Protein AF-A0A3B9YTW2-F1 (afdb_monomer)

Mean predicted aligned error: 18.17 Å

Foldseek 3Di:
DDPDDADPPDDDPCVVDDPVCVVCVVVVCVVVVVVVVVVCVVPDDDPPPDPPPPCVPCPPPDDDPVDDDPDDDDDPVCVVPVDDDDD

pLDDT: mean 78.83, std 13.69, range [46.34, 96.75]

Radius of gyration: 25.72 Å; Cα contacts (8 Å, |Δi|>4): 4; chains: 1; bounding box: 36×58×60 Å

Secondary structure (DSSP, 8-state):
-------TT---GGGSS-HHHHHTHHHHHHHHHHHHHHHHTTS------PPP-TTTTT-SPPP-TT---SSPPPPHHHHTTS-----

Sequence (87 aa):
MLIRSIRNWEIPEREATPEAHYLNRRRFFTLAGATSLLAACEQAAAPVAQPPDLTSGLYPATRNEAYTLDRPITAESLTSRYNNFYE

Solvent-accessible surface area (backbone atoms only — not comparable to full-atom values): 6140 Å² total; per-residue (Å²): 133,88,80,76,85,76,56,97,84,64,72,60,75,76,72,77,51,58,65,72,53,65,77,39,38,66,62,52,49,53,55,59,46,49,56,52,50,59,65,50,59,75,59,66,82,67,82,74,74,73,73,79,73,86,58,83,76,59,67,84,66,82,84,62,79,93,67,75,74,98,62,84,80,78,57,64,78,46,71,78,64,72,69,96,79,89,130

Structure (mmCIF, N/CA/C/O backbone):
data_AF-A0A3B9YTW2-F1
#
_entry.id   AF-A0A3B9YTW2-F1
#
loop_
_atom_site.group_PDB
_atom_site.id
_atom_site.type_symbol
_atom_site.label_atom_id
_atom_site.label_alt_id
_atom_site.label_comp_id
_atom_site.label_asym_id
_atom_site.label_entity_id
_atom_site.label_seq_id
_atom_site.pdbx_PDB_ins_code
_atom_site.Cartn_x
_atom_site.Cartn_y
_atom_site.Cartn_z
_atom_site.occupancy
_atom_site.B_iso_or_equiv
_atom_site.auth_seq_id
_atom_site.auth_comp_id
_atom_site.auth_asym_id
_atom_site.auth_atom_id
_atom_site.pdbx_PDB_model_num
ATOM 1 N N . MET A 1 1 ? -1.536 -32.399 19.416 1.00 46.34 1 MET A N 1
ATOM 2 C CA . MET A 1 1 ? -2.443 -31.472 20.124 1.00 46.34 1 MET A CA 1
ATOM 3 C C . MET A 1 1 ? -1.591 -30.627 21.061 1.00 46.34 1 MET A C 1
ATOM 5 O O . MET A 1 1 ? -1.089 -31.162 22.039 1.00 46.34 1 MET A O 1
ATOM 9 N N . LEU A 1 2 ? -1.312 -29.367 20.705 1.00 57.00 2 LEU A N 1
ATOM 10 C CA . LEU A 1 2 ? -0.525 -28.468 21.555 1.00 57.00 2 LEU A CA 1
ATOM 11 C C . LEU A 1 2 ? -1.415 -28.007 22.713 1.00 57.00 2 LEU A C 1
ATOM 13 O O . LEU A 1 2 ? -2.268 -27.141 22.538 1.00 57.00 2 LEU A O 1
ATOM 17 N N . ILE A 1 3 ? -1.235 -28.597 23.889 1.00 66.50 3 ILE A N 1
ATOM 18 C CA . ILE A 1 3 ? -1.783 -28.026 25.116 1.00 66.50 3 ILE A CA 1
ATOM 19 C C . ILE A 1 3 ? -0.858 -26.862 25.471 1.00 66.50 3 ILE A C 1
ATOM 21 O O . ILE A 1 3 ? 0.264 -27.063 25.934 1.00 66.50 3 ILE A O 1
ATOM 25 N N . ARG A 1 4 ? -1.288 -25.638 25.157 1.00 72.44 4 ARG A N 1
ATOM 26 C CA . ARG A 1 4 ? -0.572 -24.418 25.538 1.00 72.44 4 ARG A CA 1
ATOM 27 C C . ARG A 1 4 ? -0.699 -24.268 27.056 1.00 72.44 4 ARG A C 1
ATOM 29 O O . ARG A 1 4 ? -1.811 -24.189 27.566 1.00 72.44 4 ARG A O 1
ATOM 36 N N . SER A 1 5 ? 0.427 -24.279 27.769 1.00 80.44 5 SER A N 1
ATOM 37 C C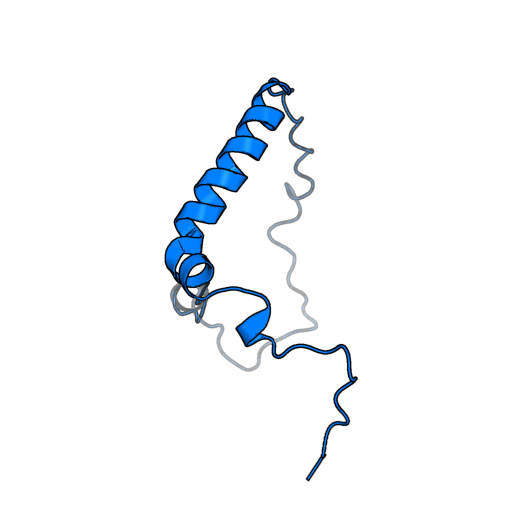A . SER A 1 5 ? 0.454 -23.989 29.206 1.00 80.44 5 SER A CA 1
ATOM 38 C C . SER A 1 5 ? 0.124 -22.509 29.407 1.00 80.44 5 SER A C 1
ATOM 40 O O . SER A 1 5 ? 0.878 -21.646 28.954 1.00 80.44 5 SER A O 1
ATOM 42 N N . ILE A 1 6 ? -1.035 -22.230 30.002 1.00 80.38 6 ILE A N 1
ATOM 43 C CA . ILE A 1 6 ? -1.529 -20.876 30.278 1.00 80.38 6 ILE A CA 1
ATOM 44 C C . ILE A 1 6 ? -0.907 -20.417 31.595 1.00 80.38 6 ILE A C 1
ATOM 46 O O . ILE A 1 6 ? -0.880 -21.178 32.567 1.00 80.38 6 ILE A O 1
ATOM 50 N N . ARG A 1 7 ? -0.373 -19.194 31.641 1.00 84.56 7 ARG A N 1
ATOM 51 C CA . ARG A 1 7 ? 0.224 -18.667 32.878 1.00 84.56 7 ARG A CA 1
ATOM 52 C C . ARG A 1 7 ? -0.887 -18.306 33.862 1.00 84.56 7 ARG A C 1
ATOM 54 O O . ARG A 1 7 ? -1.925 -17.801 33.463 1.00 84.56 7 ARG A O 1
ATOM 61 N N . ASN A 1 8 ? -0.647 -18.476 35.160 1.00 85.12 8 ASN A N 1
ATOM 62 C CA . ASN A 1 8 ? -1.672 -18.253 36.196 1.00 85.12 8 ASN A CA 1
ATOM 63 C C . ASN A 1 8 ? -2.219 -16.810 36.258 1.00 85.12 8 ASN A C 1
ATOM 65 O O . ASN A 1 8 ? -3.231 -16.567 36.903 1.00 85.12 8 ASN A O 1
ATOM 69 N N . TRP A 1 9 ? -1.533 -15.854 35.631 1.00 85.38 9 TRP A N 1
ATOM 70 C CA . TRP A 1 9 ? -1.916 -14.442 35.542 1.00 85.38 9 TRP A CA 1
ATOM 71 C C 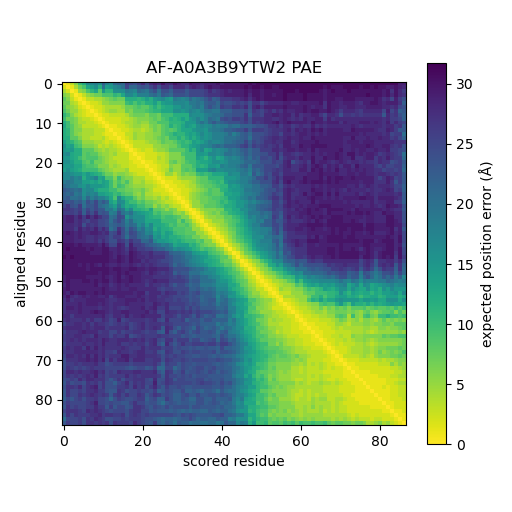. TRP A 1 9 ? -2.509 -14.058 34.179 1.00 85.38 9 TRP A C 1
ATOM 73 O O . TRP A 1 9 ? -2.871 -12.903 33.965 1.00 85.38 9 TRP A O 1
ATOM 83 N N . GLU A 1 10 ? -2.560 -14.994 33.234 1.00 89.50 10 GLU A N 1
ATOM 84 C CA . GLU A 1 10 ? -3.060 -14.768 31.883 1.00 89.50 10 GLU A CA 1
ATOM 85 C C . GLU A 1 10 ? -4.588 -14.861 31.907 1.00 89.50 10 GLU A C 1
ATOM 87 O O . GLU A 1 10 ? -5.162 -15.922 32.155 1.00 89.50 10 GLU A O 1
ATOM 92 N N . ILE A 1 11 ? -5.249 -13.727 31.681 1.00 88.81 11 ILE A N 1
ATOM 93 C CA . ILE A 1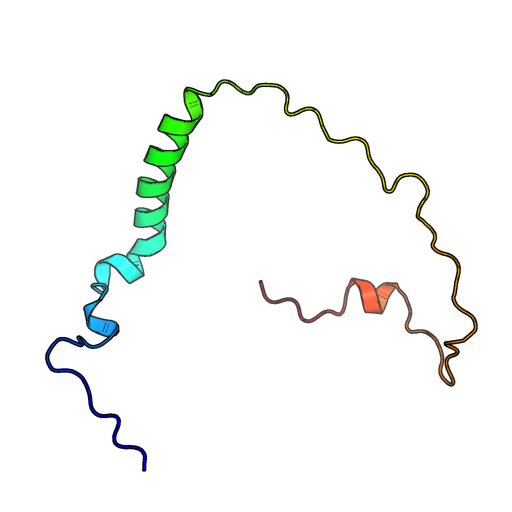 11 ? -6.699 -13.679 31.501 1.00 88.81 11 ILE A CA 1
ATOM 94 C C . ILE A 1 11 ? -7.052 -13.986 30.037 1.00 88.81 11 ILE A C 1
ATOM 96 O O . ILE A 1 11 ? -6.290 -13.629 29.133 1.00 88.81 11 ILE A O 1
ATOM 100 N N . PRO A 1 12 ? -8.202 -14.622 29.764 1.00 84.00 12 PRO A N 1
ATOM 101 C CA . PRO A 1 12 ? -8.723 -14.757 28.409 1.00 84.00 12 PRO A CA 1
ATOM 102 C C . PRO A 1 12 ? -8.858 -13.392 27.722 1.00 84.00 12 PRO A C 1
ATOM 104 O O . PRO A 1 12 ? -9.348 -12.443 28.325 1.00 84.00 12 PRO A O 1
ATOM 107 N N . GLU A 1 13 ? -8.523 -13.293 26.434 1.00 80.12 13 GLU A N 1
ATOM 108 C CA . GLU A 1 13 ? -8.605 -12.023 25.684 1.00 80.12 13 GLU A CA 1
ATOM 109 C C . GLU A 1 13 ? -10.012 -11.395 25.713 1.00 80.12 13 GLU A C 1
ATOM 111 O O . GLU A 1 13 ? -10.152 -10.177 25.750 1.00 80.12 13 GLU A O 1
ATOM 116 N N . ARG A 1 14 ? -11.066 -12.221 25.797 1.00 78.69 14 ARG A N 1
ATOM 117 C CA . ARG A 1 14 ? -12.461 -11.768 25.966 1.00 78.69 14 ARG A CA 1
ATOM 118 C C . ARG A 1 14 ? -12.720 -10.997 27.270 1.00 78.69 14 ARG A C 1
ATOM 120 O O . ARG A 1 14 ? -13.699 -10.269 27.351 1.00 78.69 14 ARG A O 1
ATOM 127 N N . GLU A 1 15 ? -11.883 -11.178 28.290 1.00 83.94 15 GLU A N 1
ATOM 128 C CA . GLU A 1 15 ? -11.980 -10.481 29.579 1.00 83.94 15 GLU A CA 1
ATOM 129 C C . GLU A 1 15 ? -11.163 -9.183 29.587 1.00 83.94 15 GLU A C 1
ATOM 131 O O . GLU A 1 15 ? -11.399 -8.317 30.426 1.00 83.94 15 GLU A O 1
ATOM 136 N N . ALA A 1 16 ? -10.252 -8.997 28.622 1.00 85.38 16 ALA A N 1
ATOM 137 C CA . ALA A 1 16 ? -9.445 -7.784 28.513 1.00 85.38 16 ALA A CA 1
ATOM 138 C C . ALA A 1 16 ? -10.283 -6.544 28.160 1.00 85.38 16 ALA A C 1
ATOM 140 O O . ALA A 1 16 ? -9.862 -5.414 28.401 1.00 85.38 16 ALA A O 1
ATOM 141 N N . THR A 1 17 ? -11.465 -6.721 27.561 1.00 82.31 17 THR A N 1
ATOM 142 C CA . THR A 1 17 ? -12.360 -5.613 27.209 1.00 82.31 17 THR A CA 1
ATOM 143 C C . THR A 1 17 ? -13.817 -6.023 27.415 1.00 82.31 17 THR A C 1
ATOM 145 O O . THR A 1 17 ? -14.286 -6.932 26.732 1.00 82.31 17 THR A O 1
ATOM 148 N N . PRO A 1 18 ? -14.576 -5.344 28.295 1.00 84.69 18 PRO A N 1
ATOM 149 C CA . PRO A 1 18 ? -15.996 -5.630 28.447 1.00 84.69 18 PRO A CA 1
ATOM 150 C C . PRO A 1 18 ? -16.768 -5.362 27.149 1.00 84.69 18 PRO A C 1
ATOM 152 O O . PRO A 1 18 ? -16.535 -4.367 26.455 1.00 84.69 18 PRO A O 1
ATOM 155 N N . GLU A 1 19 ? -17.738 -6.223 26.851 1.00 81.19 19 GLU A N 1
ATOM 156 C CA . GLU A 1 19 ? -18.506 -6.209 25.599 1.00 81.19 19 GLU A CA 1
ATOM 157 C C . GLU A 1 19 ? -19.168 -4.851 25.315 1.00 81.19 19 GLU A C 1
ATOM 159 O O . GLU A 1 19 ? -19.130 -4.348 24.191 1.00 81.19 19 GLU A O 1
ATOM 164 N N . ALA A 1 20 ? -19.691 -4.192 26.351 1.00 82.94 20 ALA A N 1
ATOM 165 C CA . ALA A 1 20 ? -20.297 -2.870 26.234 1.00 82.94 20 ALA A CA 1
ATOM 166 C C . ALA A 1 20 ? -19.328 -1.810 25.674 1.00 82.94 20 ALA A C 1
ATOM 168 O O . ALA A 1 20 ? -19.761 -0.917 24.940 1.00 82.94 20 ALA A O 1
ATOM 169 N N . HIS A 1 21 ? -18.026 -1.910 25.966 1.00 77.56 21 HI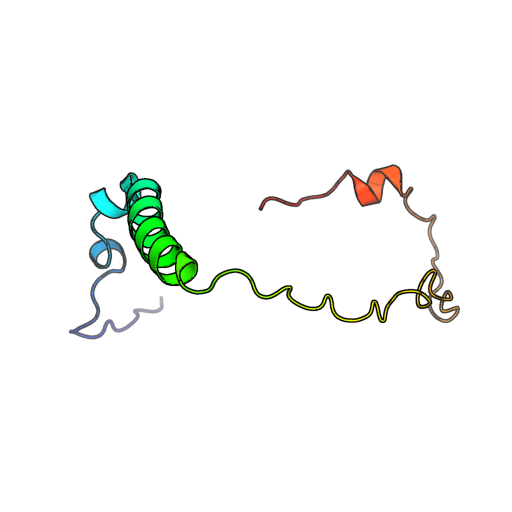S A N 1
ATOM 170 C CA . HIS A 1 21 ? -17.006 -1.013 25.416 1.00 77.56 21 HIS A CA 1
ATOM 171 C C . HIS A 1 21 ? -16.644 -1.375 23.974 1.00 77.56 21 HIS A C 1
ATOM 173 O O . HIS A 1 21 ? -16.461 -0.475 23.157 1.00 77.56 21 HIS A O 1
ATOM 179 N N . TYR A 1 22 ? -16.616 -2.665 23.626 1.00 76.25 22 TYR A N 1
ATOM 180 C CA . TYR A 1 22 ? -16.404 -3.114 22.245 1.00 76.25 22 TYR A CA 1
ATOM 181 C C . TYR A 1 22 ? -17.547 -2.680 21.312 1.00 76.25 22 TYR A C 1
ATOM 183 O O . TYR A 1 22 ? -17.314 -2.167 20.208 1.00 76.25 22 TYR A O 1
ATOM 191 N N . LEU A 1 23 ? -18.793 -2.832 21.766 1.00 79.25 23 LEU A N 1
ATOM 192 C CA . LEU A 1 23 ? -19.980 -2.412 21.019 1.00 79.25 23 LEU A CA 1
ATOM 193 C C . LEU A 1 23 ? -20.047 -0.884 20.885 1.00 79.25 23 LEU A C 1
ATOM 195 O O . LEU A 1 23 ? -20.387 -0.371 19.819 1.00 79.25 23 LEU A O 1
ATOM 199 N N . ASN A 1 24 ? -19.621 -0.145 21.915 1.00 79.44 24 ASN A N 1
ATOM 200 C CA . ASN A 1 24 ? -19.548 1.318 21.901 1.00 79.44 24 ASN A CA 1
ATOM 201 C C . ASN A 1 24 ? -18.173 1.873 21.495 1.00 79.44 24 ASN A C 1
ATOM 203 O O . ASN A 1 24 ? -17.910 3.057 21.717 1.00 79.44 24 ASN A O 1
ATOM 207 N N . ARG A 1 25 ? -17.304 1.076 20.857 1.00 77.50 25 ARG A N 1
ATOM 208 C CA . ARG A 1 25 ? -15.926 1.484 20.519 1.00 77.50 25 ARG A CA 1
ATOM 209 C C . ARG A 1 25 ? -15.861 2.801 19.748 1.00 77.50 25 ARG A C 1
ATOM 211 O O . ARG A 1 25 ? -14.985 3.613 20.000 1.00 77.50 25 ARG A O 1
ATOM 218 N N . ARG A 1 26 ? -16.837 3.069 18.870 1.00 74.88 26 ARG A N 1
ATOM 219 C CA . ARG A 1 26 ? -16.941 4.347 18.144 1.00 74.88 26 ARG A CA 1
ATOM 220 C C . ARG A 1 26 ? -17.169 5.530 19.086 1.00 74.88 26 ARG A C 1
ATOM 222 O O . ARG A 1 26 ? -16.497 6.537 18.934 1.00 74.88 26 ARG A O 1
ATOM 229 N N . ARG A 1 27 ? -18.052 5.394 20.084 1.00 76.56 27 ARG A N 1
ATOM 230 C CA . ARG A 1 27 ? -18.277 6.426 21.113 1.00 76.56 27 ARG A CA 1
ATOM 231 C C . ARG A 1 27 ? -17.044 6.627 21.996 1.00 76.56 27 ARG A C 1
ATOM 233 O O . ARG A 1 27 ? -16.707 7.759 22.338 1.00 76.56 27 ARG A O 1
ATOM 240 N N . PHE A 1 28 ? -16.352 5.538 22.328 1.00 71.50 28 PHE A N 1
ATOM 241 C CA . PHE A 1 28 ? -15.088 5.592 23.061 1.00 71.50 28 PHE A CA 1
ATOM 242 C C . PHE A 1 28 ? -14.007 6.347 22.269 1.00 71.50 28 PHE A C 1
ATOM 244 O O . PHE A 1 28 ? -13.423 7.292 22.791 1.00 71.50 28 PHE A O 1
ATOM 251 N N . PHE A 1 29 ? -13.815 6.017 20.987 1.00 70.31 29 PHE A N 1
ATOM 252 C CA . PHE A 1 29 ? -12.877 6.725 20.112 1.00 70.31 29 PHE A CA 1
ATOM 253 C C . PHE A 1 29 ? -13.271 8.182 19.867 1.00 70.31 29 PHE A C 1
ATOM 255 O O . PHE A 1 29 ? -12.385 9.024 19.796 1.00 70.31 29 PHE A O 1
ATOM 262 N N . THR A 1 30 ? -14.560 8.528 19.795 1.00 71.38 30 THR A N 1
ATOM 263 C CA . THR A 1 30 ? -14.958 9.943 19.693 1.00 71.38 30 THR A CA 1
ATOM 264 C C . THR A 1 30 ? -14.620 10.735 20.954 1.00 71.38 30 THR A C 1
ATOM 266 O O . THR A 1 30 ? -14.214 11.886 20.846 1.00 71.38 30 THR A O 1
ATOM 269 N N . LEU A 1 31 ? -14.735 10.132 22.142 1.00 64.50 31 LEU A N 1
ATOM 270 C CA . LEU A 1 31 ? -14.397 10.793 23.407 1.00 64.50 31 LEU A CA 1
ATOM 271 C C . LEU A 1 31 ? -12.878 10.907 23.608 1.00 64.50 31 LEU A C 1
ATOM 273 O O . LEU A 1 31 ? -12.392 11.978 23.956 1.00 64.50 31 LEU A O 1
ATOM 277 N N . ALA A 1 32 ? -12.124 9.839 23.336 1.00 64.12 32 ALA A N 1
ATOM 278 C CA . ALA A 1 32 ? -10.658 9.848 23.403 1.00 64.12 32 ALA A CA 1
ATOM 279 C C . ALA A 1 32 ? -10.015 10.698 22.283 1.00 64.12 32 ALA A C 1
ATOM 281 O O . ALA A 1 32 ? -8.979 11.337 22.471 1.00 64.12 32 ALA A O 1
ATOM 282 N N . GLY A 1 33 ? -10.648 10.739 21.110 1.00 60.56 33 GLY A N 1
ATOM 283 C CA . GLY A 1 33 ? -10.284 11.624 20.006 1.00 60.56 33 GLY A CA 1
ATOM 284 C C . GLY A 1 33 ? -10.545 13.093 20.340 1.00 60.56 33 GLY A C 1
ATOM 285 O O . GLY A 1 33 ? -9.719 13.945 20.040 1.00 60.56 33 GLY A O 1
ATOM 286 N N . ALA A 1 34 ? -11.652 13.405 21.021 1.00 59.22 34 ALA A N 1
ATOM 287 C CA . ALA A 1 34 ? -11.975 14.779 21.402 1.00 59.22 34 ALA A CA 1
ATOM 288 C C . ALA A 1 34 ? -10.964 15.373 22.398 1.00 59.22 34 ALA A C 1
ATOM 290 O O . ALA A 1 34 ? -10.598 16.539 22.270 1.00 59.22 34 ALA A O 1
ATOM 291 N N . THR A 1 35 ? -10.463 14.587 23.356 1.00 58.38 35 THR A N 1
ATOM 292 C CA . THR A 1 35 ? -9.443 15.069 24.305 1.00 58.38 35 THR A CA 1
ATOM 293 C C . THR A 1 35 ? -8.075 15.266 23.648 1.00 58.38 35 THR A C 1
ATOM 295 O O . THR A 1 35 ? -7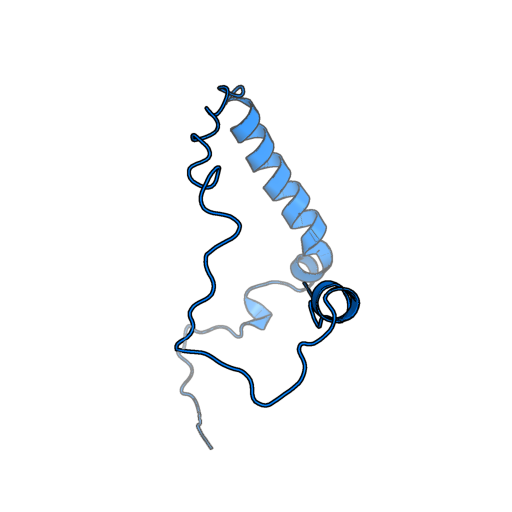.383 16.231 23.966 1.00 58.38 35 THR A O 1
ATOM 298 N N . SER A 1 36 ? -7.702 14.412 22.691 1.00 58.09 36 SER A N 1
ATOM 299 C CA . SER A 1 36 ? -6.463 14.577 21.913 1.00 58.09 36 SER A CA 1
ATOM 300 C C . SER A 1 36 ? -6.534 15.748 20.924 1.00 58.09 36 SER A C 1
ATOM 302 O O . SER A 1 36 ? -5.553 16.473 20.777 1.00 58.09 36 SER A O 1
ATOM 304 N N . LEU A 1 37 ? -7.697 16.006 20.317 1.00 56.91 37 LEU A N 1
ATOM 305 C CA . LEU A 1 37 ? -7.930 17.180 19.464 1.00 56.91 37 LEU A CA 1
ATOM 306 C C . LEU A 1 37 ? -7.857 18.503 20.241 1.00 56.91 37 LEU A C 1
ATOM 308 O O . LEU A 1 37 ? -7.292 19.468 19.734 1.00 56.91 37 LEU A O 1
ATOM 312 N N . LEU A 1 38 ? -8.372 18.555 21.473 1.00 58.12 38 LEU A N 1
ATOM 313 C CA . LEU A 1 38 ? -8.294 19.764 22.304 1.00 58.12 38 LEU A CA 1
ATOM 314 C C . LEU A 1 38 ? -6.859 20.074 22.757 1.00 58.12 38 LEU A C 1
ATOM 316 O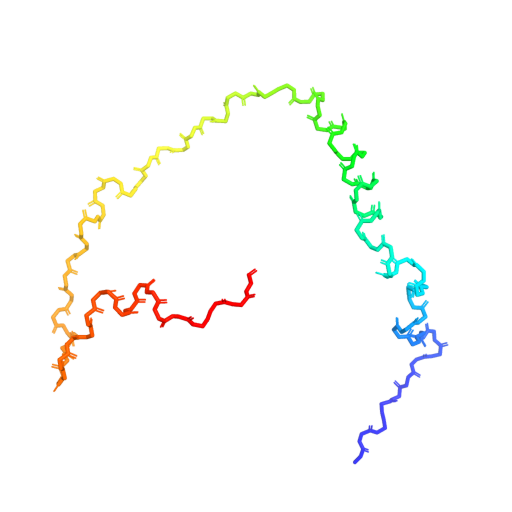 O . LEU A 1 38 ? -6.469 21.236 22.743 1.00 58.12 38 LEU A O 1
ATOM 320 N N . ALA A 1 39 ? -6.054 19.055 23.077 1.00 57.59 39 ALA A N 1
ATOM 321 C CA . ALA A 1 39 ? -4.626 19.234 23.358 1.00 57.59 39 ALA A CA 1
ATOM 322 C C . ALA A 1 39 ? -3.828 19.662 22.108 1.00 57.59 39 ALA A C 1
ATOM 324 O O . ALA A 1 39 ? -2.879 20.435 22.212 1.00 57.59 39 ALA A O 1
ATOM 325 N N . ALA A 1 40 ? -4.238 19.207 20.918 1.00 56.25 40 ALA A N 1
ATOM 326 C CA . ALA A 1 40 ? -3.636 19.609 19.647 1.00 56.25 40 ALA A CA 1
ATOM 327 C C . ALA A 1 40 ? -4.032 21.033 19.204 1.00 56.25 40 ALA A C 1
ATOM 329 O O . ALA A 1 40 ? -3.297 21.658 18.444 1.00 56.25 40 ALA A O 1
ATOM 330 N N . CYS A 1 41 ? -5.157 21.573 19.686 1.00 55.84 41 CYS A N 1
ATOM 331 C CA . CYS A 1 41 ? -5.608 22.927 19.346 1.00 55.84 41 CYS A CA 1
ATOM 332 C C . CYS A 1 41 ? -4.732 24.049 19.935 1.00 55.84 41 CYS A C 1
ATOM 334 O O . CYS A 1 41 ? -4.752 25.154 19.395 1.00 55.84 41 CYS A O 1
ATOM 336 N N . GLU A 1 42 ? -3.948 23.797 20.990 1.00 54.12 42 GLU A N 1
ATOM 337 C CA . GLU A 1 42 ? -2.981 24.785 21.504 1.00 54.12 42 GLU A CA 1
ATOM 338 C C . GLU A 1 42 ? -1.712 24.888 20.642 1.00 54.12 42 GLU A C 1
ATOM 340 O O . GLU A 1 42 ? -1.013 25.901 20.686 1.00 54.12 42 GLU A O 1
ATOM 345 N N . GLN A 1 43 ? -1.429 23.895 19.793 1.00 55.97 43 GLN A N 1
ATOM 346 C CA . GLN A 1 43 ? -0.464 24.048 18.706 1.00 55.97 43 GLN A CA 1
ATOM 347 C C . GLN A 1 43 ? -1.181 24.641 17.492 1.00 55.97 43 GLN A C 1
ATOM 349 O O . GLN A 1 43 ? -1.504 23.956 16.522 1.00 55.97 43 GLN A O 1
ATOM 354 N N . ALA A 1 44 ? -1.429 25.951 17.555 1.00 54.69 44 ALA A N 1
ATOM 355 C CA . ALA A 1 44 ? -1.786 26.742 16.388 1.00 54.69 44 ALA A CA 1
ATOM 356 C C . ALA A 1 44 ? -0.848 26.377 15.227 1.00 54.69 44 ALA A C 1
ATOM 358 O O . ALA A 1 44 ? 0.375 26.409 15.370 1.00 54.69 44 ALA A O 1
ATOM 359 N N . ALA A 1 45 ? -1.455 25.976 14.110 1.00 60.53 45 ALA A N 1
ATOM 360 C CA . ALA A 1 45 ? -0.799 25.457 12.926 1.00 60.53 45 ALA A CA 1
ATOM 361 C C . ALA A 1 45 ? 0.359 26.362 12.484 1.00 60.53 45 ALA A C 1
ATOM 363 O O . ALA A 1 45 ? 0.163 27.376 11.812 1.00 60.53 45 ALA A O 1
ATOM 364 N N . ALA A 1 46 ? 1.585 25.968 12.828 1.00 61.34 46 ALA A N 1
ATOM 365 C CA . ALA A 1 46 ? 2.734 26.387 12.055 1.00 61.34 46 ALA A CA 1
ATOM 366 C C . ALA A 1 46 ? 2.502 25.879 10.623 1.00 61.34 46 ALA A C 1
ATOM 368 O O . ALA A 1 46 ? 2.078 24.727 10.466 1.00 61.34 46 ALA A O 1
ATOM 369 N N . PRO A 1 47 ? 2.740 26.689 9.577 1.00 58.09 47 PRO A N 1
ATOM 370 C CA . PRO A 1 47 ? 2.757 26.166 8.225 1.00 58.09 47 PRO A CA 1
ATOM 371 C C . PRO A 1 47 ? 3.835 25.085 8.198 1.00 58.09 47 PRO A C 1
ATOM 373 O O . PRO A 1 47 ? 5.028 25.378 8.274 1.00 58.09 47 PRO A O 1
ATOM 376 N N . VAL A 1 48 ? 3.408 23.823 8.169 1.00 64.88 48 VAL A N 1
ATOM 377 C CA . VAL A 1 48 ? 4.307 22.707 7.916 1.00 64.88 48 VAL A CA 1
ATOM 378 C C . VAL A 1 48 ? 4.841 22.979 6.524 1.00 64.88 48 VAL A C 1
ATOM 380 O O . VAL A 1 48 ? 4.098 22.881 5.548 1.00 64.88 48 VAL A O 1
ATOM 383 N N . ALA A 1 49 ? 6.094 23.432 6.450 1.00 67.81 49 ALA A N 1
ATOM 384 C CA . ALA A 1 49 ? 6.775 23.629 5.188 1.00 67.81 49 ALA A CA 1
ATOM 385 C C . ALA A 1 49 ? 6.658 22.310 4.435 1.00 67.81 49 ALA A C 1
ATOM 387 O O . ALA A 1 49 ? 7.160 21.281 4.891 1.00 67.81 49 ALA A O 1
ATOM 388 N N . GLN A 1 50 ? 5.903 22.332 3.340 1.00 69.00 50 GLN A N 1
ATOM 389 C CA . GLN A 1 50 ? 5.716 21.148 2.534 1.00 69.00 50 GLN A CA 1
ATOM 390 C C . GLN A 1 50 ? 7.112 20.787 2.024 1.00 69.00 50 GLN A C 1
ATOM 392 O O . GLN A 1 50 ? 7.761 21.647 1.415 1.00 69.00 50 GLN A O 1
ATOM 397 N N . PRO A 1 51 ? 7.638 19.598 2.366 1.00 72.88 51 PRO A N 1
ATOM 398 C CA . PRO A 1 51 ? 8.972 19.226 1.937 1.00 72.88 51 PRO A CA 1
ATOM 399 C C . PRO A 1 51 ? 9.031 19.354 0.411 1.00 72.88 51 PRO A C 1
ATOM 401 O O . PRO A 1 51 ? 8.027 19.075 -0.254 1.00 72.88 51 PRO A O 1
ATOM 404 N N . PRO A 1 52 ? 10.162 19.822 -0.147 1.00 75.94 52 PRO A N 1
ATOM 405 C CA . PRO A 1 52 ? 10.289 19.971 -1.588 1.00 75.94 52 PRO A CA 1
ATOM 406 C C . PRO A 1 52 ? 9.938 18.646 -2.260 1.00 75.94 52 PRO A C 1
ATOM 408 O O . PRO A 1 52 ? 10.359 17.583 -1.800 1.00 75.94 52 PRO A O 1
ATOM 411 N N . ASP A 1 53 ? 9.153 18.709 -3.334 1.00 77.75 53 ASP A N 1
ATOM 412 C CA . ASP A 1 53 ? 8.780 17.521 -4.089 1.00 77.75 53 ASP A CA 1
ATOM 413 C C . ASP A 1 53 ? 10.009 16.966 -4.822 1.00 77.75 53 ASP A C 1
ATOM 415 O O . ASP A 1 53 ? 10.359 17.378 -5.934 1.00 77.75 53 ASP A O 1
ATOM 419 N N . LEU A 1 54 ? 10.666 16.007 -4.167 1.00 81.06 54 LEU A N 1
ATOM 420 C CA . LEU A 1 54 ? 11.835 15.294 -4.678 1.00 81.06 54 LEU A CA 1
ATOM 421 C C . LEU A 1 54 ? 11.496 14.377 -5.864 1.00 81.06 54 LEU A C 1
ATOM 423 O O . LEU A 1 54 ? 12.401 13.801 -6.466 1.00 81.06 54 LEU A O 1
ATOM 427 N N . THR A 1 55 ? 10.212 14.216 -6.197 1.00 79.94 55 THR A N 1
ATOM 428 C CA . THR A 1 55 ? 9.749 13.315 -7.259 1.00 79.94 55 THR A CA 1
ATOM 429 C C . THR A 1 55 ? 9.440 14.020 -8.577 1.00 79.94 55 THR A C 1
ATOM 431 O O . THR A 1 55 ? 9.248 13.343 -9.588 1.00 79.94 55 THR A O 1
ATOM 434 N N . SER A 1 56 ? 9.503 15.357 -8.598 1.00 74.94 56 SER A N 1
ATOM 435 C CA . SER A 1 56 ? 9.132 16.244 -9.717 1.00 74.94 56 SER A CA 1
ATOM 436 C C . SER A 1 56 ? 9.902 16.047 -11.039 1.00 74.94 56 SER A C 1
ATOM 438 O O . SER A 1 56 ? 9.590 16.697 -12.033 1.00 74.94 56 SER A O 1
ATOM 440 N N . GLY A 1 57 ? 10.858 15.115 -11.099 1.00 81.81 57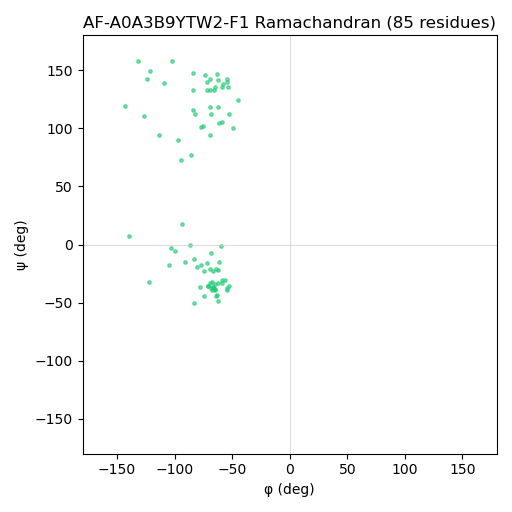 GLY A N 1
ATOM 441 C CA . GLY A 1 57 ? 11.529 14.688 -12.333 1.00 81.81 57 GLY A CA 1
ATOM 442 C C . GLY A 1 57 ? 11.786 13.182 -12.440 1.00 81.81 57 GLY A C 1
ATOM 443 O O . GLY A 1 57 ? 12.475 12.751 -13.359 1.00 81.81 57 GLY A O 1
ATOM 444 N N . LEU A 1 58 ? 11.268 12.373 -11.508 1.00 85.31 58 LEU A N 1
ATOM 445 C CA . LEU A 1 58 ? 11.496 10.920 -11.493 1.00 85.31 58 LEU A CA 1
ATOM 446 C C . LEU A 1 58 ? 10.549 10.154 -12.424 1.00 85.31 58 LEU A C 1
ATOM 448 O O . LEU A 1 58 ? 10.764 8.967 -12.675 1.00 85.31 58 LEU A O 1
ATOM 452 N N . TYR A 1 59 ? 9.504 10.818 -12.924 1.00 85.56 59 TYR A N 1
ATOM 453 C CA . TYR A 1 59 ? 8.467 10.199 -13.735 1.00 85.56 59 TYR A CA 1
ATOM 454 C C . TYR A 1 59 ? 8.304 10.893 -15.094 1.00 85.56 59 TYR A C 1
ATOM 456 O O . TYR A 1 59 ? 8.358 12.121 -15.163 1.00 85.56 59 TYR A O 1
ATOM 464 N N . PRO A 1 60 ? 8.044 10.123 -16.166 1.00 88.38 60 PRO A N 1
ATOM 465 C CA . PRO A 1 60 ? 7.971 8.660 -16.186 1.00 88.38 60 PRO A CA 1
ATOM 466 C C . PRO A 1 60 ? 9.355 8.010 -16.033 1.00 88.38 60 PRO A C 1
ATOM 468 O O . PRO A 1 60 ? 10.337 8.462 -16.614 1.00 88.38 60 PRO A O 1
ATOM 471 N N . ALA A 1 61 ? 9.424 6.930 -15.253 1.00 89.06 61 ALA A N 1
ATOM 472 C CA . ALA A 1 61 ? 10.657 6.171 -15.090 1.00 89.06 61 ALA A CA 1
ATOM 473 C C . ALA A 1 61 ? 11.015 5.435 -16.393 1.00 89.06 61 ALA A C 1
ATOM 475 O O . ALA A 1 61 ? 10.141 4.900 -17.082 1.00 89.06 61 ALA A O 1
ATOM 476 N N . THR A 1 62 ? 12.307 5.369 -16.714 1.00 91.38 62 THR A N 1
ATOM 477 C CA . THR A 1 62 ? 12.804 4.633 -17.884 1.00 91.38 62 THR A CA 1
ATOM 478 C C . THR A 1 62 ? 12.543 3.133 -17.736 1.00 91.38 62 THR A C 1
ATOM 480 O O . THR A 1 62 ? 12.791 2.544 -16.682 1.00 91.38 62 THR A O 1
ATOM 483 N N . ARG A 1 63 ? 12.063 2.485 -18.806 1.00 89.38 63 ARG A N 1
ATOM 484 C CA . ARG A 1 63 ? 11.813 1.038 -18.819 1.00 89.38 63 ARG A CA 1
ATOM 485 C C . ARG A 1 63 ? 13.131 0.261 -18.768 1.00 89.38 63 ARG A C 1
ATOM 487 O O . ARG A 1 63 ? 14.041 0.531 -19.541 1.00 89.38 63 ARG A O 1
ATOM 494 N N . ASN A 1 64 ? 13.201 -0.744 -17.899 1.00 93.31 64 ASN A N 1
ATOM 495 C CA . ASN A 1 64 ? 14.329 -1.670 -17.850 1.00 93.31 64 ASN A CA 1
ATOM 496 C C . ASN A 1 64 ? 14.152 -2.790 -18.889 1.00 93.31 64 ASN A C 1
ATOM 498 O O . ASN A 1 64 ? 13.228 -3.597 -18.781 1.00 93.31 64 ASN A O 1
ATOM 502 N N . GLU A 1 65 ? 15.045 -2.850 -19.875 1.00 93.06 65 GLU A N 1
ATOM 503 C CA . GLU A 1 65 ? 14.999 -3.831 -20.969 1.00 93.06 65 GLU A CA 1
ATOM 504 C C . GLU A 1 65 ? 15.368 -5.258 -20.541 1.00 93.06 65 GLU A C 1
ATOM 506 O O . GLU A 1 65 ? 15.022 -6.208 -21.239 1.00 93.06 65 GLU A O 1
ATOM 511 N N . ALA A 1 66 ? 15.992 -5.440 -19.371 1.00 94.81 66 ALA A N 1
ATOM 512 C CA . ALA A 1 66 ? 16.253 -6.772 -18.821 1.00 94.81 66 ALA A CA 1
ATOM 513 C C . ALA A 1 66 ? 14.957 -7.538 -18.488 1.00 94.81 66 ALA A C 1
ATOM 515 O O . ALA A 1 66 ? 14.969 -8.764 -18.411 1.00 94.81 66 ALA A O 1
ATOM 516 N N . TYR A 1 67 ? 13.836 -6.826 -18.310 1.00 89.75 67 TYR A N 1
ATOM 517 C CA . TYR A 1 67 ? 12.535 -7.401 -17.979 1.00 89.75 67 TYR A CA 1
ATOM 518 C C . TYR A 1 67 ? 11.552 -7.207 -19.138 1.00 89.75 67 TYR A C 1
ATOM 520 O O . TYR A 1 67 ? 10.869 -6.186 -19.270 1.00 89.75 67 TYR A O 1
ATOM 528 N N . THR A 1 68 ? 11.475 -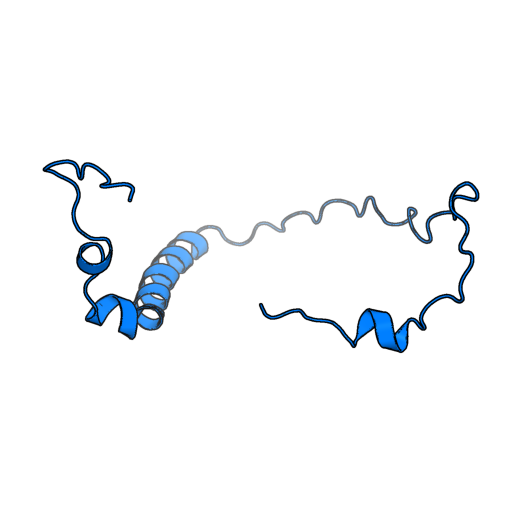8.224 -19.991 1.00 92.12 68 THR A N 1
ATOM 529 C CA . THR A 1 68 ? 10.527 -8.305 -21.106 1.00 92.12 68 THR A CA 1
ATOM 530 C C . THR A 1 68 ? 9.366 -9.234 -20.759 1.00 92.12 68 THR A C 1
ATOM 532 O O . THR A 1 68 ? 9.455 -10.052 -19.846 1.00 92.12 68 THR A O 1
ATOM 535 N N . LEU A 1 69 ? 8.240 -9.058 -21.449 1.00 91.00 69 LEU A N 1
ATOM 536 C CA . LEU A 1 69 ? 7.060 -9.902 -21.284 1.00 91.00 69 LEU A CA 1
ATOM 537 C C . LEU A 1 69 ? 6.894 -10.767 -22.530 1.00 91.00 69 LEU A C 1
ATOM 539 O O . LEU A 1 69 ? 7.030 -10.279 -23.649 1.00 91.00 69 LEU A O 1
ATOM 543 N N . ASP A 1 70 ? 6.532 -12.022 -22.315 1.00 94.38 70 ASP A N 1
ATOM 544 C CA . ASP A 1 70 ? 6.104 -12.996 -23.322 1.00 94.38 70 ASP A CA 1
ATOM 545 C C . ASP A 1 70 ? 4.590 -12.920 -23.616 1.00 94.38 70 ASP A C 1
ATOM 547 O O . ASP A 1 70 ? 4.068 -13.651 -24.456 1.00 94.38 70 ASP A O 1
ATOM 551 N N . ARG A 1 71 ? 3.876 -12.012 -22.935 1.00 94.38 71 ARG A N 1
ATOM 552 C CA . ARG A 1 71 ? 2.416 -11.848 -22.972 1.00 94.38 71 ARG A CA 1
ATOM 553 C C . ARG A 1 71 ? 1.994 -10.385 -23.173 1.00 94.38 71 ARG A C 1
ATOM 555 O O . ARG A 1 71 ? 2.761 -9.480 -22.832 1.00 94.38 71 ARG A O 1
ATOM 562 N N . PRO A 1 72 ? 0.766 -10.122 -23.665 1.00 94.19 72 PRO A N 1
ATOM 563 C CA . PRO A 1 72 ? 0.255 -8.760 -23.779 1.00 94.19 72 PRO A CA 1
ATOM 564 C C . PRO A 1 72 ? 0.122 -8.081 -22.408 1.00 94.19 72 PRO A C 1
ATOM 566 O O . PRO A 1 72 ? -0.188 -8.717 -21.395 1.00 94.19 72 PRO A O 1
ATOM 569 N N . ILE A 1 73 ? 0.340 -6.766 -22.396 1.00 93.75 73 ILE A N 1
ATOM 570 C CA . ILE A 1 73 ? 0.163 -5.920 -21.213 1.00 93.75 73 ILE A CA 1
ATOM 571 C C . ILE A 1 73 ? -1.334 -5.774 -20.921 1.00 93.75 73 ILE A C 1
ATOM 573 O O . ILE A 1 73 ? -2.129 -5.490 -21.816 1.00 93.75 73 ILE A O 1
ATOM 577 N N . THR A 1 74 ? -1.717 -5.946 -19.655 1.00 95.06 74 THR A N 1
ATOM 578 C CA . THR A 1 74 ? -3.086 -5.696 -19.194 1.00 95.06 74 THR A CA 1
ATOM 579 C C . THR A 1 74 ? -3.418 -4.210 -19.315 1.00 95.06 74 THR A C 1
ATOM 581 O O . THR A 1 74 ? -2.638 -3.365 -18.876 1.00 95.06 74 THR A O 1
ATOM 584 N N . ALA A 1 75 ? -4.583 -3.886 -19.881 1.00 96.50 75 ALA A N 1
ATOM 585 C CA . ALA A 1 75 ? -5.024 -2.505 -20.046 1.00 96.50 75 ALA A CA 1
ATOM 586 C C . ALA A 1 75 ? -5.091 -1.761 -18.701 1.00 96.50 75 ALA A C 1
ATOM 588 O O . ALA A 1 75 ? -5.593 -2.293 -17.708 1.00 96.50 75 ALA A O 1
ATOM 589 N N . GLU A 1 76 ? -4.641 -0.504 -18.689 1.00 94.56 76 GLU A N 1
ATOM 590 C CA . GLU A 1 76 ? -4.632 0.352 -17.495 1.00 94.56 76 GLU A CA 1
ATOM 591 C C . GLU A 1 76 ? -6.018 0.461 -16.848 1.00 94.56 76 GLU A C 1
ATOM 593 O O . GLU A 1 76 ? -6.139 0.431 -15.625 1.00 94.56 76 GLU A O 1
ATOM 598 N N . SER A 1 77 ? -7.079 0.518 -17.658 1.00 96.56 77 SER A N 1
ATOM 599 C CA . SER A 1 77 ? -8.465 0.606 -17.186 1.00 96.56 77 SER A CA 1
ATOM 600 C C . SER A 1 77 ? -8.881 -0.566 -16.298 1.00 96.56 77 SER A C 1
ATOM 602 O O . SER A 1 77 ? -9.714 -0.386 -15.412 1.00 96.56 77 SER A O 1
ATOM 604 N N . LEU A 1 78 ? -8.302 -1.748 -16.519 1.00 96.75 78 LEU A N 1
ATOM 605 C CA . LEU A 1 78 ? -8.523 -2.923 -15.685 1.00 96.75 78 LEU A CA 1
ATOM 606 C C . LEU A 1 78 ? -7.617 -2.879 -14.456 1.00 96.75 78 LEU A C 1
ATOM 608 O O . LEU A 1 78 ? -8.115 -2.976 -13.342 1.00 96.75 78 LEU A O 1
ATOM 612 N N . THR A 1 79 ? -6.313 -2.658 -14.636 1.00 95.81 79 THR A N 1
ATOM 613 C CA . THR A 1 79 ? -5.333 -2.670 -13.534 1.00 95.81 79 THR A CA 1
ATOM 614 C C . THR A 1 79 ? -5.601 -1.582 -12.485 1.00 95.81 79 THR A C 1
ATOM 616 O O . THR A 1 79 ? -5.379 -1.787 -11.297 1.00 95.81 79 THR A O 1
ATOM 619 N N . SER A 1 80 ? -6.120 -0.424 -12.893 1.00 95.31 80 SER A N 1
ATOM 620 C CA . SER A 1 80 ? -6.429 0.684 -11.977 1.00 95.31 80 SER A CA 1
ATOM 621 C C . SER A 1 80 ? -7.762 0.532 -11.234 1.00 95.31 80 SER A C 1
ATOM 623 O O . SER A 1 80 ? -7.958 1.187 -10.213 1.00 95.31 80 SER A O 1
ATOM 625 N N . ARG A 1 81 ? -8.688 -0.311 -11.717 1.00 96.38 81 ARG A N 1
ATOM 626 C CA . ARG A 1 81 ? -10.076 -0.361 -11.208 1.00 96.38 81 ARG A CA 1
ATOM 627 C C . ARG A 1 81 ? -10.510 -1.722 -10.693 1.00 96.38 81 ARG A C 1
ATOM 629 O O . ARG A 1 81 ? -11.329 -1.793 -9.784 1.00 96.38 81 ARG A O 1
ATOM 636 N N . TYR A 1 82 ? -10.001 -2.795 -11.279 1.00 96.19 82 TYR A N 1
ATOM 637 C CA . TYR A 1 82 ? -10.391 -4.154 -10.940 1.00 96.19 82 TYR A CA 1
ATOM 638 C C . TYR A 1 82 ? -9.419 -4.728 -9.909 1.00 96.19 82 TYR A C 1
AT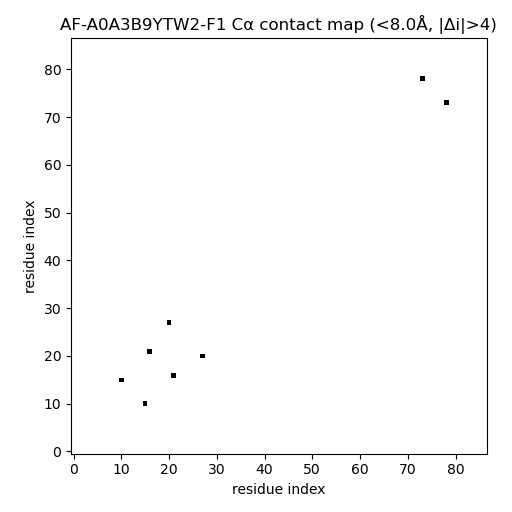OM 640 O O . TYR A 1 82 ? -8.564 -5.557 -10.220 1.00 96.19 82 TYR A O 1
ATOM 648 N N . ASN A 1 83 ? -9.541 -4.219 -8.682 1.00 96.56 83 ASN A N 1
ATOM 649 C CA . ASN A 1 83 ? -8.647 -4.507 -7.568 1.00 96.56 83 ASN A CA 1
ATOM 650 C C . ASN A 1 83 ? -9.410 -5.109 -6.387 1.00 96.56 83 ASN A C 1
ATOM 652 O O . ASN A 1 83 ? -10.565 -4.773 -6.138 1.00 96.56 83 ASN A O 1
ATOM 656 N N . ASN A 1 84 ? -8.725 -5.957 -5.627 1.00 95.50 84 ASN A N 1
ATOM 657 C CA . ASN A 1 84 ? -9.188 -6.429 -4.328 1.00 95.50 84 ASN A CA 1
ATOM 658 C C . ASN A 1 84 ? -8.530 -5.570 -3.242 1.00 95.50 84 ASN A C 1
ATOM 660 O O . ASN A 1 84 ? -7.433 -5.891 -2.794 1.00 95.50 84 ASN A O 1
ATOM 664 N N . PHE A 1 85 ? -9.189 -4.475 -2.863 1.00 94.31 85 PHE A N 1
ATOM 665 C CA . PHE A 1 85 ? -8.768 -3.556 -1.801 1.00 94.31 85 PHE A CA 1
ATOM 666 C C . PHE A 1 85 ? -9.949 -3.414 -0.832 1.00 94.31 85 PHE A C 1
ATOM 668 O O . PHE A 1 85 ? -11.005 -2.934 -1.244 1.00 94.31 85 PHE A O 1
ATOM 675 N N . TYR A 1 86 ? -9.826 -3.944 0.387 1.00 88.94 86 TYR A N 1
ATOM 676 C CA . TYR A 1 86 ? -10.967 -4.147 1.301 1.00 88.94 86 TYR A CA 1
ATOM 677 C C . TYR A 1 86 ? -11.020 -3.130 2.445 1.00 88.94 86 TYR A C 1
ATOM 679 O O . TYR A 1 86 ? -12.054 -3.004 3.102 1.00 88.94 86 TYR A O 1
ATOM 687 N N . GLU A 1 87 ? -9.906 -2.453 2.688 1.00 85.06 87 GLU A N 1
ATOM 688 C CA . GLU A 1 87 ? -9.718 -1.382 3.661 1.00 85.06 87 GLU A CA 1
ATOM 689 C C . GLU A 1 87 ? -10.435 -0.087 3.257 1.00 85.06 87 GLU A C 1
ATOM 691 O O . GLU A 1 87 ? -11.084 0.506 4.152 1.00 85.06 87 GLU A O 1
#